Protein AF-A0A223D0A2-F1 (afdb_monomer_lite)

pLDDT: mean 86.18, std 13.14, range [33.34, 96.19]

Secondary structure (DSSP, 8-state):
---PPPP--HHHHHHHHHHHHHHHHHHHHHHHHHHTT--HHHHHHHTT--TTHHHHHHTT-----HHHHHHHHHHHHHHHHHTTPPPPPGGGGS-HHHHHHHHHHHHTTTS-HHHHHHHTHHHHHHHHHHHHHHHHTTSS-TTSHHHHHHHHHHHHHTSGGGG--

Foldseek 3Di:
DPDDQPDQDLVLQLVLLLLVLLVLLVVLVVVVCVVLVHDQQQLQVLLVHHGCVSCVQNLLSPPRDVVNVVSSLVSQQVVQVVVVHHRDDSVSSCDPLSVVSNVLSVCSVVDDLQVSCVVCVVNLVVSVVVVVVCCVSVSDPCPDSSNSSSVSSCVPRRPPVVPPD

Structure (mmCIF, N/CA/C/O backbone):
data_AF-A0A223D0A2-F1
#
_entry.id   AF-A0A223D0A2-F1
#
loop_
_atom_site.group_PDB
_atom_site.id
_atom_site.type_symbol
_atom_site.label_atom_id
_atom_site.label_alt_id
_atom_site.label_comp_id
_atom_site.label_asym_id
_atom_site.label_entity_id
_atom_site.label_seq_id
_atom_site.pdbx_PDB_ins_code
_atom_site.Cartn_x
_atom_site.Cartn_y
_atom_site.Cartn_z
_atom_site.occupancy
_atom_site.B_iso_or_equiv
_atom_site.auth_seq_id
_atom_site.auth_comp_id
_atom_site.auth_asym_id
_atom_site.auth_atom_id
_atom_site.pdbx_PDB_model_num
ATOM 1 N N . MET A 1 1 ? 1.255 -3.523 -38.989 1.00 33.34 1 MET A N 1
ATOM 2 C CA . MET A 1 1 ? 1.736 -2.215 -38.497 1.00 33.34 1 MET A CA 1
ATOM 3 C C . MET A 1 1 ? 2.384 -2.448 -37.146 1.00 33.34 1 MET A C 1
ATOM 5 O O . MET A 1 1 ? 1.695 -2.869 -36.228 1.00 33.34 1 MET A O 1
ATOM 9 N N . SER A 1 2 ? 3.707 -2.300 -37.063 1.00 34.91 2 SER A N 1
ATOM 10 C CA . SER A 1 2 ? 4.433 -2.395 -35.794 1.00 34.91 2 SER A CA 1
ATOM 11 C C . SER A 1 2 ? 4.133 -1.124 -35.008 1.00 34.91 2 SER A C 1
ATOM 13 O O . SER A 1 2 ? 4.595 -0.048 -35.378 1.00 34.91 2 SER A O 1
ATOM 15 N N . VAL A 1 3 ? 3.270 -1.222 -33.999 1.00 39.12 3 VAL A N 1
ATOM 16 C CA . VAL A 1 3 ? 3.066 -0.132 -33.042 1.00 39.12 3 VAL A CA 1
ATOM 17 C C . VAL A 1 3 ? 4.384 -0.018 -32.281 1.00 39.12 3 VAL A C 1
ATOM 19 O O . VAL A 1 3 ? 4.754 -0.965 -31.585 1.00 39.12 3 VAL A O 1
ATOM 22 N N . CYS A 1 4 ? 5.123 1.083 -32.464 1.00 35.12 4 CYS A N 1
ATOM 23 C CA . CYS A 1 4 ? 6.272 1.383 -31.610 1.00 35.12 4 CYS A CA 1
ATOM 24 C C . CYS A 1 4 ? 5.820 1.212 -30.155 1.00 35.12 4 CYS A C 1
ATOM 26 O O . CYS A 1 4 ? 4.805 1.813 -29.784 1.00 35.12 4 CYS A O 1
ATOM 28 N N . PRO A 1 5 ? 6.491 0.370 -29.348 1.00 52.34 5 PRO A N 1
ATOM 29 C CA . PRO A 1 5 ? 6.123 0.241 -27.950 1.00 52.34 5 PRO A CA 1
ATOM 30 C C . PRO A 1 5 ? 6.186 1.636 -27.315 1.00 52.34 5 PRO A C 1
ATOM 32 O O . PRO A 1 5 ? 7.112 2.390 -27.633 1.00 52.34 5 PRO A O 1
ATOM 35 N N . PRO A 1 6 ? 5.197 2.007 -26.482 1.00 56.78 6 PRO A N 1
ATOM 36 C CA . PRO A 1 6 ? 5.210 3.301 -25.822 1.00 56.78 6 PRO A CA 1
ATOM 37 C C . PRO A 1 6 ? 6.542 3.460 -25.089 1.00 56.78 6 PRO A C 1
ATOM 39 O O . PRO A 1 6 ? 7.036 2.514 -24.468 1.00 56.78 6 PRO A O 1
ATOM 42 N N . GLU A 1 7 ? 7.146 4.638 -25.221 1.00 67.19 7 GLU A N 1
ATOM 43 C CA . GLU A 1 7 ? 8.371 4.973 -24.508 1.00 67.19 7 GLU A CA 1
ATOM 44 C C . GLU A 1 7 ? 8.144 4.727 -23.010 1.00 67.19 7 GLU A C 1
ATOM 46 O O . GLU A 1 7 ? 7.165 5.204 -22.430 1.00 67.19 7 GLU A O 1
ATOM 51 N N . ILE A 1 8 ? 8.994 3.899 -22.399 1.00 78.12 8 ILE A N 1
ATOM 52 C CA . ILE A 1 8 ? 8.822 3.512 -20.999 1.00 78.12 8 ILE A CA 1
ATOM 53 C C . ILE A 1 8 ? 9.150 4.743 -20.156 1.00 78.12 8 ILE A C 1
ATOM 55 O O . ILE A 1 8 ? 10.291 5.196 -20.123 1.00 78.12 8 ILE A O 1
ATOM 59 N N . ASN A 1 9 ? 8.152 5.297 -19.473 1.00 85.12 9 ASN A N 1
ATOM 60 C CA . ASN A 1 9 ? 8.332 6.478 -18.640 1.00 85.12 9 ASN A CA 1
ATOM 61 C C . ASN A 1 9 ? 8.695 6.074 -17.200 1.00 85.12 9 ASN A C 1
ATOM 63 O O . ASN A 1 9 ? 7.889 5.443 -16.510 1.00 85.12 9 ASN A O 1
ATOM 67 N N . LYS A 1 10 ? 9.893 6.469 -16.730 1.00 88.12 10 LYS A N 1
ATOM 68 C CA . LYS A 1 10 ? 10.390 6.185 -15.362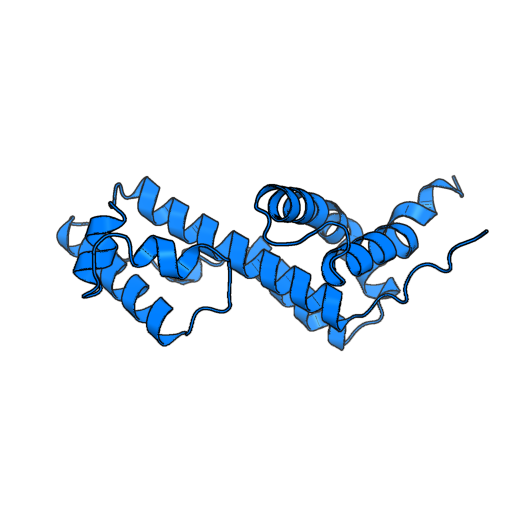 1.00 88.12 10 LYS A CA 1
ATOM 69 C C . LYS A 1 10 ? 9.405 6.674 -14.297 1.00 88.12 10 LYS A C 1
ATOM 71 O O . LYS A 1 10 ? 9.141 5.962 -13.332 1.00 88.12 10 LYS A O 1
ATOM 76 N N . SER A 1 11 ? 8.795 7.841 -14.516 1.00 90.06 11 SER A N 1
ATOM 77 C CA . SER A 1 11 ? 7.823 8.432 -13.594 1.00 90.06 11 SER A CA 1
ATOM 78 C C . SER A 1 11 ? 6.556 7.588 -13.460 1.00 90.06 11 SER A C 1
ATOM 80 O O . SER A 1 11 ? 6.043 7.431 -12.355 1.00 90.06 11 SER A O 1
ATOM 82 N N . ASP A 1 12 ? 6.053 7.015 -14.554 1.00 91.38 12 ASP A N 1
ATOM 83 C CA . ASP A 1 12 ? 4.819 6.223 -14.511 1.00 91.38 12 ASP A CA 1
ATOM 84 C C . ASP A 1 12 ? 5.055 4.855 -13.854 1.00 91.38 12 ASP A C 1
ATOM 86 O O . ASP A 1 12 ? 4.227 4.398 -13.064 1.00 91.38 12 ASP A O 1
ATOM 90 N N . LEU A 1 13 ? 6.229 4.246 -14.065 1.00 91.00 13 LEU A N 1
ATOM 91 C CA . LEU A 1 13 ? 6.621 3.044 -13.326 1.00 91.00 13 LEU A CA 1
ATOM 92 C C . LEU A 1 13 ? 6.843 3.342 -11.833 1.00 91.00 13 LEU A C 1
ATOM 94 O O . LEU A 1 13 ? 6.431 2.561 -10.979 1.00 91.00 13 LEU A O 1
ATOM 98 N N . GLN A 1 14 ? 7.424 4.494 -11.493 1.00 92.50 14 GLN A N 1
ATOM 99 C CA . GLN A 1 14 ? 7.587 4.905 -10.100 1.00 92.50 14 GLN A CA 1
ATOM 100 C C . GLN A 1 14 ? 6.232 5.101 -9.402 1.00 92.50 14 GLN A C 1
ATOM 102 O O . GLN A 1 14 ? 6.031 4.593 -8.299 1.00 92.50 14 GLN A O 1
ATOM 107 N N . LYS A 1 15 ? 5.274 5.778 -10.050 1.00 91.19 15 LYS A N 1
ATOM 108 C CA . LYS A 1 15 ? 3.903 5.930 -9.530 1.00 91.19 15 LYS A CA 1
ATOM 109 C C . LYS A 1 15 ? 3.236 4.580 -9.297 1.00 91.19 15 LYS A C 1
ATOM 111 O O . LYS A 1 15 ? 2.622 4.384 -8.249 1.00 91.19 15 LYS A O 1
ATOM 116 N N . LEU A 1 16 ? 3.393 3.644 -10.235 1.00 92.75 16 LEU A N 1
ATOM 117 C CA . LEU A 1 16 ? 2.900 2.283 -10.065 1.00 92.75 16 LEU A CA 1
ATOM 118 C C . LEU A 1 16 ? 3.486 1.640 -8.805 1.00 92.75 16 LEU A C 1
ATOM 120 O O . LEU A 1 16 ? 2.738 1.119 -7.979 1.00 92.75 16 LEU A O 1
ATOM 124 N N . LEU A 1 17 ? 4.810 1.679 -8.639 1.00 94.38 17 LEU A N 1
ATOM 125 C CA . LEU A 1 17 ? 5.468 1.074 -7.482 1.00 94.38 17 LEU A CA 1
ATOM 126 C C . LEU A 1 17 ? 5.055 1.752 -6.169 1.00 94.38 17 LEU A C 1
ATOM 128 O O . LEU A 1 17 ? 4.824 1.059 -5.181 1.00 94.38 17 LEU A O 1
ATOM 132 N N . HIS A 1 18 ? 4.853 3.071 -6.149 1.00 92.31 18 HIS A N 1
ATOM 133 C CA . HIS A 1 18 ? 4.271 3.756 -4.989 1.00 92.31 18 HIS A CA 1
ATOM 134 C C . HIS A 1 18 ? 2.859 3.245 -4.673 1.00 92.31 18 HIS A C 1
ATOM 136 O O . HIS A 1 18 ? 2.529 3.004 -3.511 1.00 92.31 18 HIS A O 1
ATOM 142 N N . LYS A 1 19 ? 2.036 2.986 -5.693 1.00 91.06 19 LYS A N 1
ATOM 143 C CA . LYS A 1 19 ? 0.711 2.379 -5.509 1.00 91.06 19 LYS A CA 1
ATOM 144 C C . LYS A 1 19 ? 0.808 0.968 -4.918 1.00 91.06 19 LYS A C 1
ATOM 146 O O . LYS A 1 19 ? 0.023 0.624 -4.034 1.00 91.06 19 LYS A O 1
ATOM 151 N N . VAL A 1 20 ? 1.790 0.172 -5.354 1.00 93.56 20 VAL A N 1
ATOM 152 C CA . VAL A 1 20 ? 2.094 -1.150 -4.773 1.00 93.56 20 VAL A CA 1
ATOM 153 C C . VAL A 1 20 ? 2.462 -1.020 -3.295 1.00 93.56 20 VAL A C 1
ATOM 155 O O . VAL A 1 20 ? 1.909 -1.749 -2.472 1.00 93.56 20 VAL A O 1
ATOM 158 N N . VAL A 1 21 ? 3.324 -0.065 -2.933 1.00 92.62 21 VAL A N 1
ATOM 159 C CA . VAL A 1 21 ? 3.682 0.219 -1.531 1.00 92.62 21 VAL A CA 1
ATOM 160 C C . VAL A 1 21 ? 2.438 0.532 -0.704 1.00 92.62 21 VAL A C 1
ATOM 162 O O . VAL A 1 21 ? 2.231 -0.086 0.339 1.00 92.62 21 VAL A O 1
ATOM 165 N N . LEU A 1 22 ? 1.588 1.446 -1.180 1.00 89.88 22 LEU A N 1
ATOM 166 C CA . LEU A 1 22 ? 0.356 1.823 -0.486 1.00 89.88 22 LEU A CA 1
ATOM 167 C C . LEU A 1 22 ? -0.573 0.622 -0.296 1.00 89.88 22 LEU A C 1
ATOM 169 O O . LEU A 1 22 ? -1.064 0.402 0.810 1.00 89.88 22 LEU A O 1
ATOM 173 N N . LYS A 1 23 ? -0.779 -0.194 -1.337 1.00 90.50 23 LYS A N 1
ATOM 174 C CA . LYS A 1 23 ? -1.605 -1.406 -1.246 1.00 90.50 23 LYS A CA 1
ATOM 175 C C . LYS A 1 23 ? -1.094 -2.350 -0.167 1.00 90.50 23 LYS A C 1
ATOM 177 O O . LYS A 1 23 ? -1.855 -2.711 0.724 1.00 90.50 23 LYS A O 1
ATOM 182 N N . ARG A 1 24 ? 0.196 -2.689 -0.203 1.00 91.19 24 ARG A N 1
ATOM 183 C CA . ARG A 1 24 ? 0.815 -3.582 0.787 1.00 91.19 24 ARG A CA 1
ATOM 184 C C . ARG A 1 24 ? 0.703 -3.027 2.199 1.00 91.19 24 ARG A C 1
ATOM 186 O O . ARG A 1 24 ? 0.345 -3.752 3.122 1.00 91.19 24 ARG A O 1
ATOM 193 N N . PHE A 1 25 ? 0.973 -1.736 2.361 1.00 90.31 25 PHE A N 1
ATOM 194 C CA . PHE A 1 25 ? 0.846 -1.052 3.639 1.00 90.31 25 PHE A CA 1
ATOM 195 C C . PHE A 1 25 ? -0.580 -1.159 4.202 1.00 90.31 25 PHE A C 1
ATOM 197 O O . PHE A 1 25 ? -0.763 -1.535 5.362 1.00 90.31 25 PHE A O 1
ATOM 204 N N . PHE A 1 26 ? -1.602 -0.892 3.383 1.00 88.75 26 PHE A N 1
ATOM 205 C CA . PHE A 1 26 ? -2.998 -1.000 3.813 1.00 88.75 26 PHE A CA 1
ATOM 206 C C . PHE A 1 26 ? -3.455 -2.434 4.039 1.00 88.75 26 PHE A C 1
ATOM 208 O O . PHE A 1 26 ? -4.243 -2.668 4.958 1.00 88.75 26 PHE A O 1
ATOM 215 N N . ASP A 1 27 ? -2.959 -3.392 3.263 1.00 89.81 27 ASP A N 1
ATOM 216 C CA . ASP A 1 27 ? -3.245 -4.808 3.473 1.00 89.81 27 ASP A CA 1
ATOM 217 C C . ASP A 1 27 ? -2.652 -5.281 4.808 1.00 89.81 27 ASP A C 1
ATOM 219 O O . ASP A 1 27 ? -3.360 -5.911 5.597 1.00 89.81 27 ASP A O 1
ATOM 223 N N . ASN A 1 28 ? -1.411 -4.890 5.122 1.00 90.81 28 ASN A N 1
ATOM 224 C CA . ASN A 1 28 ? -0.769 -5.167 6.410 1.00 90.81 28 ASN A CA 1
ATOM 225 C C . ASN A 1 28 ? -1.531 -4.514 7.568 1.00 90.81 28 ASN A C 1
ATOM 227 O O . ASN A 1 28 ? -1.817 -5.163 8.574 1.00 90.81 28 ASN A O 1
ATOM 231 N N . TRP A 1 29 ? -1.945 -3.257 7.416 1.00 91.00 29 TRP A N 1
ATOM 232 C CA . TRP A 1 29 ? -2.722 -2.573 8.447 1.00 91.00 29 TRP A CA 1
ATOM 233 C C . TRP A 1 29 ? -4.098 -3.217 8.652 1.00 91.00 29 TRP A C 1
ATOM 235 O O . TRP A 1 29 ? -4.519 -3.480 9.780 1.00 91.00 29 TRP A O 1
ATOM 245 N N . THR A 1 30 ? -4.787 -3.550 7.564 1.00 89.75 30 THR A N 1
ATOM 246 C CA . THR A 1 30 ? -6.084 -4.232 7.604 1.00 89.75 30 THR A CA 1
ATOM 247 C C . THR A 1 30 ? -5.961 -5.623 8.216 1.00 89.75 30 THR A C 1
ATOM 249 O O . THR A 1 30 ? -6.853 -6.046 8.954 1.00 89.75 30 THR A O 1
ATOM 252 N N . LYS A 1 31 ? -4.863 -6.333 7.944 1.00 91.69 31 LYS A N 1
ATOM 253 C CA . LYS A 1 31 ? -4.545 -7.617 8.566 1.00 91.69 31 LYS A CA 1
ATOM 254 C C . LYS A 1 31 ? -4.412 -7.467 10.080 1.00 91.69 31 LYS A C 1
ATOM 256 O O . LYS A 1 31 ? -5.117 -8.168 10.797 1.00 91.69 31 LYS A O 1
ATOM 261 N N . GLU A 1 32 ? -3.629 -6.504 10.561 1.00 91.19 32 GLU A N 1
ATOM 262 C CA . GLU A 1 32 ? -3.475 -6.241 12.000 1.00 91.19 32 GLU A CA 1
ATOM 263 C C . GLU A 1 32 ? -4.814 -5.892 12.674 1.00 91.19 32 GLU A C 1
ATOM 265 O O . GLU A 1 32 ? -5.123 -6.401 13.752 1.00 91.19 32 GLU A O 1
ATOM 270 N N . ILE A 1 33 ? -5.662 -5.085 12.026 1.00 91.50 33 ILE A N 1
ATOM 271 C CA . ILE A 1 33 ? -7.013 -4.757 12.520 1.00 91.50 33 ILE A CA 1
ATOM 272 C C . ILE A 1 33 ? -7.872 -6.027 12.646 1.00 91.50 33 ILE A C 1
ATOM 274 O O . ILE A 1 33 ? -8.515 -6.249 13.678 1.00 91.50 33 ILE A O 1
ATOM 278 N N . LYS A 1 34 ? -7.866 -6.880 11.611 1.00 92.00 34 LYS A N 1
ATOM 279 C CA . LYS A 1 34 ? -8.641 -8.130 11.562 1.00 92.00 34 LYS A CA 1
ATOM 280 C C . LYS A 1 34 ? -8.160 -9.150 12.591 1.00 92.00 34 LYS A C 1
ATOM 282 O O . LYS A 1 34 ? -8.982 -9.689 13.329 1.00 92.00 34 LYS A O 1
ATOM 287 N N . GLU A 1 35 ? -6.854 -9.385 12.680 1.00 92.62 35 GLU A N 1
ATOM 288 C CA . GLU A 1 35 ? -6.247 -10.303 13.655 1.00 92.62 35 GLU A CA 1
ATOM 289 C C . GLU A 1 35 ? -6.542 -9.862 15.090 1.00 92.62 35 GLU A C 1
ATOM 291 O O . GLU A 1 35 ? -6.799 -10.683 15.974 1.00 92.62 35 GLU A O 1
ATOM 296 N N . ASN A 1 36 ? -6.618 -8.548 15.313 1.00 92.00 36 ASN A N 1
ATOM 297 C CA . ASN A 1 36 ? -6.981 -7.998 16.605 1.00 92.00 36 ASN A CA 1
ATOM 298 C C . ASN A 1 36 ? -8.487 -7.921 16.874 1.00 92.00 36 ASN A C 1
ATOM 300 O O . ASN A 1 36 ? -8.859 -7.519 17.982 1.00 92.00 36 ASN A O 1
ATOM 304 N N . LYS A 1 37 ? -9.331 -8.376 15.938 1.00 94.12 37 LYS A N 1
ATOM 305 C CA . LYS A 1 37 ? -10.801 -8.358 16.026 1.00 94.12 37 LYS A CA 1
ATOM 306 C C . LYS A 1 37 ? -11.351 -6.955 16.304 1.00 94.12 37 LYS A C 1
ATOM 308 O O . LYS A 1 37 ? -12.284 -6.791 17.087 1.00 94.12 37 LYS A O 1
ATOM 313 N N . ILE A 1 38 ? -10.741 -5.945 15.690 1.00 93.56 38 ILE A N 1
ATOM 314 C CA . ILE A 1 38 ? -11.156 -4.550 15.821 1.00 93.56 38 ILE A CA 1
ATOM 315 C C . ILE A 1 38 ? -12.124 -4.226 14.690 1.00 93.56 38 ILE A C 1
ATOM 317 O O . ILE A 1 38 ? -11.845 -4.484 13.517 1.00 93.56 38 ILE A O 1
ATOM 321 N N . LEU A 1 39 ? -13.277 -3.657 15.037 1.00 92.06 39 LEU A N 1
ATOM 322 C CA . LEU A 1 39 ? -14.259 -3.267 14.034 1.00 92.06 39 LEU A CA 1
ATOM 323 C C . LEU A 1 39 ? -13.866 -1.922 13.410 1.00 92.06 39 LEU A C 1
ATOM 325 O O . LEU A 1 39 ? -13.441 -0.992 14.087 1.00 92.06 39 LEU A O 1
ATOM 329 N N . GLN A 1 40 ? -14.074 -1.757 12.107 1.00 89.56 40 GLN A N 1
ATOM 330 C CA . GLN A 1 40 ? -13.757 -0.489 11.428 1.00 89.56 40 GLN A CA 1
ATOM 331 C C . GLN A 1 40 ? -14.604 0.691 11.936 1.00 89.56 40 GLN A C 1
ATOM 333 O O . GLN A 1 40 ? -14.170 1.846 11.899 1.00 89.56 40 GLN A O 1
ATOM 338 N N . VAL A 1 41 ? -15.812 0.408 12.434 1.00 92.31 41 VAL A N 1
ATOM 339 C CA . VAL A 1 41 ? -16.660 1.402 13.105 1.00 92.31 41 VAL A CA 1
ATOM 340 C C . VAL A 1 41 ? -16.048 1.864 14.430 1.00 92.31 41 VAL A C 1
ATOM 342 O O . VAL A 1 41 ? -16.055 3.055 14.718 1.00 92.31 41 VAL A O 1
ATOM 345 N N . GLU A 1 42 ? -15.434 0.950 15.184 1.00 93.38 42 GLU A N 1
ATOM 346 C CA . GLU A 1 42 ? -14.720 1.246 16.431 1.00 93.38 42 GLU A CA 1
ATOM 347 C C . GLU A 1 42 ? -13.539 2.181 16.154 1.00 93.38 42 GLU A C 1
ATOM 349 O O . GLU A 1 42 ? -13.411 3.217 16.799 1.00 93.38 42 GLU A O 1
ATOM 354 N N . LEU A 1 43 ? -12.762 1.902 15.101 1.00 93.00 43 LEU A N 1
ATOM 355 C CA . LEU A 1 43 ? -11.676 2.782 14.655 1.00 93.00 43 LEU A CA 1
ATOM 356 C C . LEU A 1 43 ? -12.163 4.156 14.204 1.00 93.00 43 LEU A C 1
ATOM 358 O O . LEU A 1 43 ? -11.519 5.162 14.492 1.00 93.00 43 LEU A O 1
ATOM 362 N N . SER A 1 44 ? -13.290 4.215 13.492 1.00 93.69 44 SER A N 1
ATOM 363 C CA . SER A 1 44 ? -13.865 5.488 13.048 1.00 93.69 44 SER A CA 1
ATOM 364 C C . SER A 1 44 ? -14.259 6.356 14.241 1.00 93.69 44 SER A C 1
ATOM 366 O O . SER A 1 44 ? -13.864 7.521 14.300 1.00 93.69 44 SER A O 1
ATOM 368 N N . ARG A 1 45 ? -14.936 5.768 15.231 1.00 94.38 45 ARG A N 1
ATOM 369 C CA . ARG A 1 45 ? -15.358 6.458 16.455 1.00 94.38 45 ARG A CA 1
ATOM 370 C C . ARG A 1 45 ? -14.176 6.871 17.327 1.00 94.38 45 ARG A C 1
ATOM 372 O O . ARG A 1 45 ? -14.113 8.028 17.729 1.00 94.38 45 ARG A O 1
ATOM 379 N N . ALA A 1 46 ? -13.207 5.980 17.543 1.00 94.31 46 ALA A N 1
ATOM 380 C CA . ALA A 1 46 ? -11.986 6.282 18.294 1.00 94.31 46 ALA A CA 1
ATOM 381 C C . ALA A 1 46 ? -11.144 7.386 17.625 1.00 94.31 46 ALA A C 1
ATOM 383 O O . ALA A 1 46 ? -10.481 8.166 18.302 1.00 94.31 46 ALA A O 1
ATOM 384 N N . ALA A 1 47 ? -11.214 7.511 16.296 1.00 94.50 47 ALA A N 1
ATOM 385 C CA . ALA A 1 47 ? -10.601 8.604 15.544 1.00 94.50 47 ALA A CA 1
ATOM 386 C C . ALA A 1 47 ? 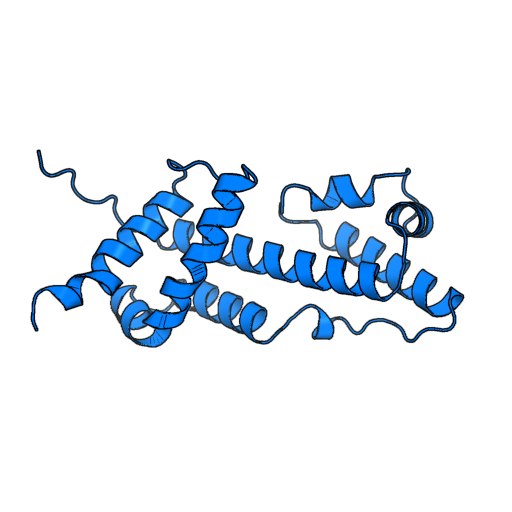-11.438 9.903 15.533 1.00 94.50 47 ALA A C 1
ATOM 388 O O . ALA A 1 47 ? -11.079 10.853 14.829 1.00 94.50 47 ALA A O 1
ATOM 389 N N . GLY A 1 48 ? -12.564 9.962 16.252 1.00 93.44 48 GLY A N 1
ATOM 390 C CA . GLY A 1 48 ? -13.466 11.117 16.267 1.00 93.44 48 GLY A CA 1
ATOM 391 C C . GLY A 1 48 ? -14.132 11.378 14.912 1.00 93.44 48 GLY A C 1
ATOM 392 O O . GLY A 1 48 ? -14.264 12.529 14.491 1.00 93.44 48 GLY A O 1
ATOM 393 N N . ARG A 1 49 ? -14.477 10.319 14.171 1.00 93.12 49 ARG A N 1
ATOM 394 C CA . ARG A 1 49 ? -15.109 10.387 12.847 1.00 93.12 49 ARG A CA 1
ATOM 395 C C . ARG A 1 49 ? -16.401 9.569 12.805 1.00 93.12 49 ARG A C 1
ATOM 397 O O . ARG A 1 49 ? -16.605 8.654 13.595 1.00 93.12 49 ARG A O 1
ATOM 404 N N . ASN A 1 50 ? -17.245 9.891 11.827 1.00 92.25 50 ASN A N 1
ATOM 405 C CA . ASN A 1 50 ? -18.492 9.172 11.568 1.00 92.25 50 ASN A CA 1
ATOM 406 C C . ASN A 1 50 ? -18.241 7.704 11.206 1.00 92.25 50 ASN A C 1
ATOM 408 O O . ASN A 1 50 ? -17.205 7.360 10.629 1.00 92.25 50 ASN A O 1
ATOM 412 N N . ASP A 1 51 ? -19.235 6.862 11.472 1.00 90.88 51 ASP A N 1
ATOM 413 C CA . ASP A 1 51 ? -19.221 5.450 11.105 1.00 90.88 51 ASP A CA 1
ATOM 414 C C . ASP A 1 51 ? -18.915 5.279 9.601 1.00 90.88 51 ASP A C 1
ATOM 416 O O . ASP A 1 51 ? -19.480 5.957 8.742 1.00 90.88 51 ASP A O 1
ATOM 420 N N . GLY A 1 52 ? -17.960 4.402 9.276 1.00 85.62 52 GLY A N 1
ATOM 421 C CA . GLY A 1 52 ? -17.522 4.146 7.897 1.00 85.62 52 GLY A CA 1
ATOM 422 C C . GLY A 1 52 ? -16.478 5.124 7.340 1.00 85.62 52 GLY A C 1
ATOM 423 O O . GLY A 1 52 ? -15.967 4.891 6.241 1.00 85.62 52 GLY A O 1
ATOM 424 N N . ALA A 1 53 ? -16.098 6.170 8.084 1.00 87.62 53 ALA A N 1
ATOM 425 C CA . ALA A 1 53 ? -15.073 7.121 7.649 1.00 87.62 53 ALA A CA 1
ATOM 426 C C . ALA A 1 53 ? -13.715 6.453 7.389 1.00 87.62 53 ALA A C 1
ATOM 428 O O . ALA A 1 53 ? -13.055 6.824 6.423 1.00 87.62 53 ALA A O 1
ATOM 429 N N . PHE A 1 54 ? -13.345 5.435 8.181 1.00 88.44 54 PHE A N 1
ATOM 430 C CA . PHE A 1 54 ? -12.128 4.653 7.947 1.00 88.44 54 PHE A CA 1
ATOM 431 C C . PHE A 1 54 ? -12.108 4.108 6.512 1.00 88.44 54 PHE A C 1
ATOM 433 O O . PHE A 1 54 ? -11.257 4.487 5.717 1.00 88.44 54 PHE A O 1
ATOM 440 N N . ASN A 1 55 ? -13.114 3.324 6.118 1.00 84.56 55 ASN A N 1
ATOM 441 C CA . ASN A 1 55 ? -13.167 2.748 4.770 1.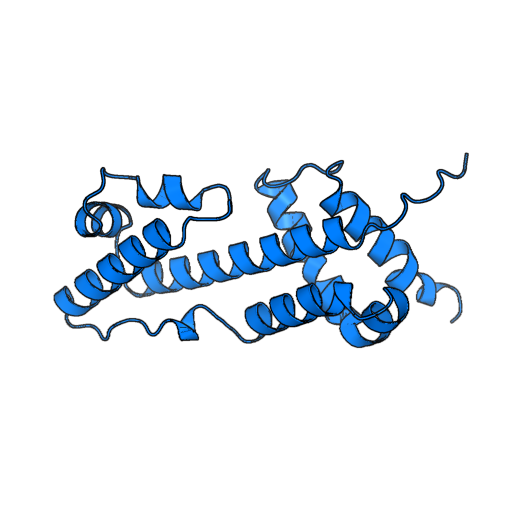00 84.56 55 ASN A CA 1
ATOM 442 C C . ASN A 1 55 ? -13.111 3.806 3.678 1.00 84.56 55 ASN A C 1
ATOM 444 O O . ASN A 1 55 ? -12.413 3.617 2.690 1.00 84.56 55 ASN A O 1
ATOM 448 N N . LYS A 1 56 ? -13.806 4.932 3.863 1.00 84.12 56 LYS A N 1
ATOM 449 C CA . LYS A 1 56 ? -13.786 6.026 2.892 1.00 84.12 56 LYS A CA 1
ATOM 450 C C . LYS A 1 56 ? -12.382 6.611 2.720 1.00 84.12 56 LYS A C 1
ATOM 452 O O . LYS A 1 56 ? -11.987 6.866 1.589 1.00 84.12 56 LYS A O 1
ATOM 457 N N . SER A 1 57 ? -11.639 6.794 3.810 1.00 82.50 57 SER A N 1
ATOM 458 C CA . SER A 1 57 ? -10.270 7.315 3.772 1.00 82.50 57 SER A CA 1
ATOM 459 C C . SER A 1 57 ? -9.285 6.384 3.064 1.00 82.50 57 SER A C 1
ATOM 461 O O . SER A 1 57 ? -8.309 6.876 2.514 1.00 82.50 57 SER A O 1
ATOM 463 N N . PHE A 1 58 ? -9.541 5.072 3.043 1.00 78.50 58 PHE A N 1
ATOM 464 C CA . PHE A 1 58 ? -8.598 4.067 2.532 1.00 78.50 58 PHE A CA 1
ATOM 465 C C . PHE A 1 58 ? -9.047 3.379 1.223 1.00 78.50 58 PHE A C 1
ATOM 467 O O . PHE A 1 58 ? -8.308 2.560 0.683 1.00 78.50 58 PHE A O 1
ATOM 474 N N . LYS A 1 59 ? -10.231 3.708 0.680 1.00 71.75 59 LYS A N 1
ATOM 475 C CA . LYS A 1 59 ? -10.874 2.973 -0.432 1.00 71.75 59 LYS A CA 1
ATOM 476 C C . LYS A 1 59 ? -10.117 3.013 -1.768 1.00 71.75 59 LYS A C 1
ATOM 478 O O . LYS A 1 59 ? -10.165 2.032 -2.498 1.00 71.75 59 LYS A O 1
ATOM 483 N N . ASN A 1 60 ? -9.435 4.112 -2.088 1.00 67.62 60 ASN A N 1
ATOM 484 C CA . ASN A 1 60 ? -8.868 4.334 -3.430 1.00 67.62 60 ASN A CA 1
ATOM 485 C C . ASN A 1 60 ? -7.340 4.193 -3.499 1.00 67.62 60 ASN A C 1
ATOM 487 O O . ASN A 1 60 ? -6.735 4.483 -4.537 1.00 67.62 60 ASN A O 1
ATOM 491 N N . LEU A 1 61 ? -6.697 3.798 -2.390 1.00 69.81 61 LEU A N 1
ATOM 492 C CA . LEU A 1 61 ? -5.233 3.808 -2.262 1.00 69.81 61 LEU A CA 1
ATOM 493 C C . LEU A 1 61 ? -4.634 5.167 -2.685 1.00 69.81 61 LEU A C 1
ATOM 495 O O . LEU A 1 61 ? -3.573 5.217 -3.304 1.00 69.81 61 LEU A O 1
ATOM 499 N N . GLU A 1 62 ? -5.377 6.258 -2.500 1.00 69.31 62 GLU A N 1
ATOM 500 C CA . GLU A 1 62 ? -4.891 7.615 -2.761 1.00 69.31 62 GLU A CA 1
ATOM 501 C C . GLU A 1 62 ? -3.844 7.990 -1.712 1.00 69.31 62 GLU A C 1
ATOM 503 O O . GLU A 1 62 ? -3.792 7.375 -0.646 1.00 69.31 62 GLU A O 1
ATOM 508 N N . ASP A 1 63 ? -3.017 8.994 -2.007 1.00 68.56 63 ASP A N 1
ATOM 509 C CA . ASP A 1 63 ? -2.059 9.519 -1.038 1.00 68.56 63 ASP A CA 1
ATOM 510 C C . ASP A 1 63 ? -2.811 10.092 0.162 1.00 68.56 63 ASP A C 1
ATOM 512 O O . ASP A 1 63 ? -3.400 11.177 0.136 1.00 68.56 63 ASP A O 1
ATOM 516 N N . ILE A 1 64 ? -2.817 9.322 1.243 1.00 80.38 64 ILE A N 1
ATOM 517 C CA . ILE A 1 64 ? -3.486 9.714 2.470 1.00 80.38 64 ILE A CA 1
ATOM 518 C C . ILE A 1 64 ? -2.623 10.746 3.159 1.00 80.38 64 ILE A C 1
ATOM 520 O O . ILE A 1 64 ? -1.448 10.516 3.443 1.00 80.38 64 ILE A O 1
ATOM 524 N N . GLN A 1 65 ? -3.237 11.878 3.491 1.00 86.56 65 GLN A N 1
ATOM 525 C CA . GLN A 1 65 ? -2.576 12.885 4.305 1.00 86.56 65 GLN A CA 1
ATOM 526 C C . GLN A 1 65 ? -2.043 12.246 5.589 1.00 86.56 65 GLN A C 1
ATOM 528 O O . GLN A 1 65 ? -2.789 11.587 6.320 1.00 86.56 65 GLN A O 1
ATOM 533 N N . ILE A 1 66 ? -0.772 12.505 5.899 1.00 87.69 66 ILE A N 1
ATOM 534 C CA . ILE A 1 66 ? -0.099 11.949 7.079 1.00 87.69 66 ILE A CA 1
ATOM 535 C C . ILE A 1 66 ? -0.887 12.201 8.374 1.00 87.69 66 ILE A C 1
ATOM 537 O O . ILE A 1 66 ? -0.948 11.347 9.250 1.00 87.69 66 ILE A O 1
ATOM 541 N N . THR A 1 67 ? -1.585 13.332 8.470 1.00 91.06 67 THR A N 1
ATOM 542 C CA . THR A 1 67 ? -2.456 13.679 9.602 1.00 91.06 67 THR A CA 1
ATOM 543 C C . THR A 1 67 ? -3.658 12.742 9.743 1.00 91.06 67 THR A C 1
ATOM 545 O O . THR A 1 67 ? -4.054 12.404 10.859 1.00 91.06 67 THR A O 1
ATOM 548 N N . THR A 1 68 ? -4.240 12.298 8.627 1.00 90.38 68 THR A N 1
ATOM 549 C CA . THR A 1 68 ? -5.336 11.321 8.612 1.00 90.38 68 THR A CA 1
ATOM 550 C C . THR A 1 68 ? -4.818 9.945 9.002 1.00 90.38 68 THR A C 1
ATOM 552 O O . THR A 1 68 ? -5.425 9.289 9.848 1.00 90.38 68 THR A O 1
ATOM 555 N N . PHE A 1 69 ? -3.665 9.548 8.458 1.00 90.62 69 PHE A N 1
ATOM 556 C CA . PHE A 1 69 ? -2.989 8.315 8.849 1.00 90.62 69 PHE A CA 1
ATOM 557 C C . PHE A 1 69 ? -2.708 8.273 10.360 1.00 90.62 69 PHE A C 1
ATOM 559 O O . PHE A 1 69 ? -3.209 7.386 11.051 1.00 90.62 69 PHE A O 1
ATOM 566 N N . LEU A 1 70 ? -1.978 9.261 10.890 1.00 92.62 70 LEU A N 1
ATOM 567 C CA . LEU A 1 70 ? -1.566 9.316 12.298 1.00 92.62 70 LEU A CA 1
ATOM 568 C C . LEU A 1 70 ? -2.757 9.325 13.260 1.00 92.62 70 LEU A C 1
ATOM 570 O O . LEU A 1 70 ? -2.692 8.728 14.333 1.00 92.62 70 LEU A O 1
ATOM 574 N N . ARG A 1 71 ? -3.869 9.952 12.865 1.00 94.38 71 ARG A N 1
ATOM 575 C CA . ARG A 1 71 ? -5.109 9.926 13.645 1.00 94.38 71 ARG A CA 1
ATOM 576 C C . ARG A 1 71 ? -5.662 8.511 13.781 1.00 94.38 71 ARG A C 1
ATOM 578 O O . ARG A 1 71 ? -5.961 8.083 14.891 1.00 94.38 71 ARG A O 1
ATOM 585 N N . TYR A 1 72 ? -5.794 7.787 12.672 1.00 93.88 72 TYR A N 1
ATOM 586 C CA . TYR A 1 72 ? -6.292 6.411 12.696 1.00 93.88 72 TYR A CA 1
ATOM 587 C C . TYR A 1 72 ? -5.302 5.442 13.345 1.00 93.88 72 TYR A C 1
ATOM 589 O O . TYR A 1 72 ? -5.721 4.502 14.013 1.00 93.88 72 TYR A O 1
ATOM 597 N N . TRP A 1 73 ? -4.002 5.692 13.203 1.00 94.12 73 TRP A N 1
ATOM 598 C CA . TRP A 1 73 ? -2.953 4.956 13.901 1.00 94.12 73 TRP A CA 1
ATOM 599 C C . TRP A 1 73 ? -3.043 5.119 15.424 1.00 94.12 73 TRP A C 1
ATOM 601 O O . TRP A 1 73 ? -3.039 4.136 16.163 1.00 94.12 73 TRP A O 1
ATOM 611 N N . SER A 1 74 ? -3.177 6.359 15.903 1.00 95.12 74 SER A N 1
ATOM 612 C CA . SER A 1 74 ? -3.376 6.648 17.325 1.00 95.12 74 SER A CA 1
ATOM 613 C C . SER A 1 74 ? -4.673 6.023 17.843 1.00 95.12 74 SER A C 1
ATOM 615 O O . SER A 1 74 ? -4.653 5.363 18.878 1.00 95.12 74 SER A O 1
ATOM 617 N N . ALA A 1 75 ? -5.770 6.142 17.088 1.00 95.56 75 ALA A N 1
ATOM 618 C CA . ALA A 1 75 ? -7.045 5.517 17.426 1.00 95.56 75 ALA A CA 1
ATOM 619 C C . ALA A 1 75 ? -6.933 3.988 17.540 1.00 95.56 75 ALA A C 1
ATOM 621 O O . ALA A 1 75 ? -7.425 3.411 18.506 1.00 95.56 75 ALA A O 1
ATOM 622 N N . LEU A 1 76 ? -6.244 3.331 16.598 1.00 95.06 76 LEU A N 1
ATOM 623 C CA . LEU A 1 76 ? -5.980 1.893 16.657 1.00 95.06 76 LEU A CA 1
ATOM 624 C C . LEU A 1 76 ? -5.225 1.511 17.935 1.00 95.06 76 LEU A C 1
ATOM 626 O O . LEU A 1 76 ? -5.615 0.565 18.614 1.00 95.06 76 LEU A O 1
ATOM 630 N N . ASN A 1 77 ? -4.171 2.248 18.277 1.00 96.19 77 ASN A N 1
ATOM 631 C CA . ASN A 1 77 ? -3.384 1.966 19.474 1.00 96.19 77 ASN A CA 1
ATOM 632 C C . ASN A 1 77 ? -4.173 2.166 20.770 1.00 96.19 77 ASN A C 1
ATOM 634 O O . ASN A 1 77 ? -4.061 1.335 21.668 1.00 96.19 77 ASN A O 1
ATOM 638 N N . ASN A 1 78 ? -5.023 3.191 20.848 1.00 95.56 78 ASN A N 1
ATOM 639 C CA . ASN A 1 78 ? -5.913 3.382 21.994 1.00 95.56 78 ASN A CA 1
ATOM 640 C C .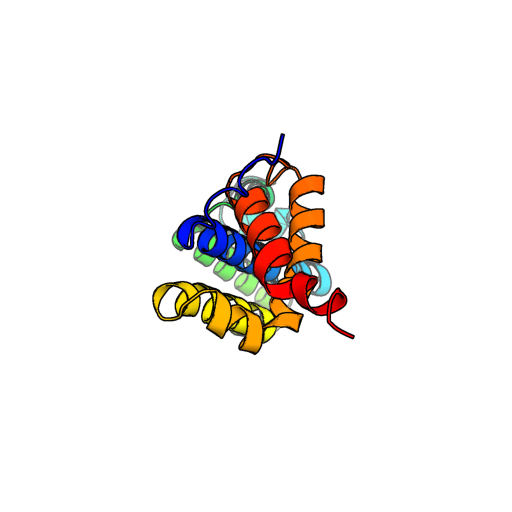 ASN A 1 78 ? -6.877 2.197 22.145 1.00 95.56 78 ASN A C 1
ATOM 642 O O . ASN A 1 78 ? -6.963 1.611 23.220 1.00 95.56 78 ASN A O 1
ATOM 646 N N . VAL A 1 79 ? -7.510 1.771 21.047 1.00 96.06 79 VAL A N 1
ATOM 647 C CA . VAL A 1 79 ? -8.412 0.607 21.035 1.00 96.06 79 VAL A CA 1
ATOM 648 C C . VAL A 1 79 ? -7.684 -0.683 21.438 1.00 96.06 79 VAL A C 1
ATOM 650 O O . VAL A 1 79 ? -8.241 -1.521 22.146 1.00 96.06 79 VAL A O 1
ATOM 653 N N . LEU A 1 80 ? -6.432 -0.871 21.008 1.00 95.31 80 LEU A N 1
ATOM 654 C CA . LEU A 1 80 ? -5.620 -2.021 21.421 1.00 95.31 80 LEU A CA 1
ATOM 655 C C . LEU A 1 80 ? -5.367 -2.010 22.932 1.00 95.31 80 LEU A C 1
ATOM 657 O O . LEU A 1 80 ? -5.579 -3.033 23.585 1.00 95.31 80 LEU A O 1
ATOM 661 N N . VAL A 1 81 ? -4.968 -0.864 23.486 1.00 95.69 81 VAL A N 1
ATOM 662 C CA . VAL A 1 81 ? -4.705 -0.704 24.923 1.00 95.69 81 VAL A CA 1
ATOM 663 C C . VAL A 1 81 ? -5.973 -0.927 25.749 1.00 95.69 81 VAL A C 1
ATOM 665 O O . VAL A 1 81 ? -5.929 -1.673 26.725 1.00 95.69 81 VAL A O 1
ATOM 668 N N . GLU A 1 82 ? -7.114 -0.376 25.331 1.00 95.12 82 GLU A N 1
ATOM 669 C CA . GLU A 1 82 ? -8.418 -0.594 25.981 1.00 95.12 82 GLU A CA 1
ATOM 670 C C . GLU A 1 82 ? -8.819 -2.077 26.010 1.00 95.12 82 GLU A C 1
ATOM 672 O O . GLU A 1 82 ? -9.431 -2.547 26.967 1.00 95.12 82 GLU A O 1
ATOM 677 N N . LYS A 1 83 ? -8.419 -2.848 24.992 1.00 94.38 83 LYS A N 1
ATOM 678 C CA . LYS A 1 83 ? -8.619 -4.305 24.926 1.00 94.38 83 LYS A CA 1
ATOM 679 C C . LYS A 1 83 ? -7.530 -5.109 25.654 1.00 94.38 83 LYS A C 1
ATOM 681 O O . LYS A 1 83 ? -7.484 -6.330 25.497 1.00 94.38 83 LYS A O 1
ATOM 686 N N . GLY A 1 84 ? -6.637 -4.462 26.405 1.00 94.56 84 GLY A N 1
ATOM 687 C CA . GLY A 1 84 ? -5.540 -5.112 27.129 1.00 94.56 84 GLY A CA 1
ATOM 688 C C . GLY A 1 84 ? -4.439 -5.673 26.223 1.00 94.56 84 GLY A C 1
ATOM 689 O O . GLY A 1 84 ? -3.730 -6.602 26.609 1.00 94.56 84 GLY A O 1
ATOM 690 N N . LYS A 1 85 ? -4.305 -5.152 24.999 1.00 94.12 85 LYS A N 1
ATOM 691 C CA . LYS A 1 85 ? -3.311 -5.588 24.013 1.00 94.12 85 LYS A CA 1
ATOM 692 C C . LYS A 1 85 ? -2.145 -4.612 23.937 1.00 94.12 85 LYS A C 1
ATOM 694 O O . LYS A 1 85 ? -2.252 -3.445 24.306 1.00 94.12 85 LYS A O 1
ATOM 699 N N . LYS A 1 86 ? -1.015 -5.098 23.419 1.00 92.75 86 LYS A N 1
ATOM 700 C CA . LYS A 1 86 ? 0.142 -4.241 23.152 1.00 92.75 86 LYS A CA 1
ATOM 701 C C . LYS A 1 86 ? -0.172 -3.273 22.002 1.00 92.75 86 LYS A C 1
ATOM 703 O O . LYS A 1 86 ? -0.790 -3.711 21.027 1.00 92.75 86 LYS A O 1
ATOM 708 N N . PRO A 1 87 ? 0.288 -2.012 22.084 1.00 93.00 87 PRO A N 1
ATOM 709 C CA . PRO A 1 87 ? 0.295 -1.112 20.942 1.00 93.00 87 PRO A CA 1
ATOM 710 C C . PRO A 1 87 ? 0.977 -1.761 19.737 1.00 93.00 87 PRO A C 1
ATOM 712 O O . PRO A 1 87 ? 1.948 -2.512 19.877 1.00 93.00 87 PRO A O 1
ATOM 715 N N . LEU A 1 88 ? 0.451 -1.476 18.554 1.00 91.12 88 LEU A N 1
ATOM 716 C CA . LEU A 1 88 ? 1.047 -1.878 17.299 1.00 91.12 88 LEU A CA 1
ATOM 717 C C . LEU A 1 88 ? 2.291 -1.020 17.053 1.00 91.12 88 LEU A C 1
ATOM 719 O O . LEU A 1 88 ? 2.248 0.202 17.172 1.00 91.12 88 LEU A O 1
ATOM 723 N N . ASP A 1 89 ? 3.398 -1.670 16.711 1.00 88.88 89 ASP A N 1
ATOM 724 C CA . ASP A 1 89 ? 4.602 -0.992 16.240 1.00 88.88 89 ASP A CA 1
ATOM 725 C C . ASP A 1 89 ? 4.445 -0.677 14.750 1.00 88.88 89 ASP A C 1
ATOM 727 O O . ASP A 1 89 ? 4.055 -1.543 13.964 1.00 88.88 89 ASP A O 1
ATOM 731 N N . PHE A 1 90 ? 4.748 0.560 14.361 1.00 84.56 90 PHE A N 1
ATOM 732 C CA . PHE A 1 90 ? 4.658 1.020 12.980 1.00 84.56 90 PHE A CA 1
ATOM 733 C C . PHE A 1 90 ? 5.516 0.173 12.037 1.00 84.56 90 PHE A C 1
ATOM 735 O O . PHE A 1 90 ? 5.096 -0.109 10.915 1.00 84.56 90 PHE A O 1
ATOM 742 N N . ILE A 1 91 ? 6.675 -0.301 12.505 1.00 85.62 91 ILE A N 1
ATOM 743 C CA . ILE A 1 91 ? 7.587 -1.126 11.702 1.00 85.62 91 ILE A CA 1
ATOM 744 C C . ILE A 1 91 ? 6.894 -2.411 11.228 1.00 85.62 91 ILE A C 1
ATOM 746 O O . ILE A 1 91 ? 7.172 -2.890 10.132 1.00 85.62 91 ILE A O 1
ATOM 750 N N . ARG A 1 92 ? 5.914 -2.932 11.979 1.00 84.75 92 ARG A N 1
ATOM 751 C CA . ARG A 1 92 ? 5.152 -4.127 11.577 1.00 84.75 92 ARG A CA 1
ATOM 752 C C . ARG A 1 92 ? 4.287 -3.915 10.334 1.00 84.75 92 ARG A C 1
ATOM 754 O O . ARG A 1 92 ? 3.922 -4.893 9.691 1.00 84.75 92 ARG A O 1
ATOM 761 N N . LEU A 1 93 ? 3.969 -2.668 9.980 1.00 87.19 93 LEU A N 1
ATOM 762 C CA . LEU A 1 93 ? 3.241 -2.350 8.749 1.00 87.19 93 LEU A CA 1
ATOM 763 C C . LEU A 1 93 ? 4.152 -2.325 7.510 1.00 87.19 93 LEU A C 1
ATOM 765 O O . LEU A 1 93 ? 3.670 -2.476 6.384 1.00 87.19 93 LEU A O 1
ATOM 769 N N . LEU A 1 94 ? 5.463 -2.164 7.711 1.00 89.19 94 LEU A N 1
ATOM 770 C CA . LEU A 1 94 ? 6.480 -2.082 6.665 1.00 89.19 94 LEU A CA 1
ATOM 771 C C . LEU A 1 94 ? 7.262 -3.394 6.569 1.00 89.19 94 LEU A C 1
ATOM 773 O O . LEU A 1 94 ? 8.385 -3.511 7.052 1.00 89.19 94 LEU A O 1
ATOM 777 N N . ASP A 1 95 ? 6.661 -4.396 5.926 1.00 87.62 95 ASP A N 1
ATOM 778 C CA . ASP A 1 95 ? 7.357 -5.654 5.664 1.00 87.62 95 ASP A CA 1
ATOM 779 C C . ASP A 1 95 ? 8.566 -5.474 4.716 1.00 87.62 95 ASP A C 1
ATOM 781 O O . ASP A 1 95 ? 8.704 -4.468 4.009 1.00 87.62 95 ASP A O 1
ATOM 785 N N . HIS A 1 96 ? 9.439 -6.486 4.679 1.00 90.06 96 HIS A N 1
ATOM 786 C CA . HIS A 1 96 ? 10.646 -6.495 3.845 1.00 90.06 96 HIS A CA 1
ATOM 787 C C . HIS A 1 96 ? 10.364 -6.179 2.369 1.00 90.06 96 HIS A C 1
ATOM 789 O O . HIS A 1 96 ? 11.151 -5.516 1.701 1.00 90.06 96 HIS A O 1
ATOM 795 N N . GLN A 1 97 ? 9.244 -6.653 1.835 1.00 90.12 97 GLN A N 1
ATOM 796 C CA . GLN A 1 97 ? 8.910 -6.475 0.429 1.00 90.12 97 GLN A CA 1
ATOM 797 C C . GLN A 1 97 ? 8.344 -5.075 0.154 1.00 90.12 97 GLN A C 1
ATOM 799 O O . GLN A 1 97 ? 8.604 -4.513 -0.908 1.00 90.12 97 GLN A O 1
ATOM 804 N N . THR A 1 98 ? 7.623 -4.473 1.102 1.00 91.94 98 THR A N 1
ATOM 805 C CA . THR A 1 98 ? 7.222 -3.061 1.052 1.00 91.94 98 THR A CA 1
ATOM 806 C C . THR A 1 98 ? 8.460 -2.166 1.051 1.00 91.94 98 THR A C 1
ATOM 808 O O . THR A 1 98 ? 8.571 -1.280 0.205 1.00 91.94 98 THR A O 1
ATOM 811 N N . ALA A 1 99 ? 9.434 -2.452 1.923 1.00 92.06 99 ALA A N 1
ATOM 812 C CA . ALA A 1 99 ? 10.719 -1.755 1.939 1.00 92.06 99 ALA A CA 1
ATOM 813 C C . ALA A 1 99 ? 11.491 -1.940 0.619 1.00 92.06 99 ALA A C 1
ATOM 815 O O . ALA A 1 99 ? 11.933 -0.958 0.027 1.00 92.06 99 ALA A O 1
ATOM 816 N N . LYS A 1 100 ? 11.575 -3.172 0.098 1.00 93.88 100 LYS A N 1
ATOM 817 C CA . LYS A 1 100 ? 12.197 -3.458 -1.205 1.00 93.88 100 LYS A CA 1
ATOM 818 C C . LYS A 1 100 ? 11.532 -2.679 -2.347 1.00 93.88 100 LYS A C 1
ATOM 820 O O . LYS A 1 100 ? 12.223 -2.099 -3.176 1.00 93.88 100 LYS A O 1
ATOM 825 N N . THR A 1 101 ? 10.200 -2.610 -2.362 1.00 94.94 101 THR A N 1
ATOM 826 C CA . THR A 1 101 ? 9.442 -1.860 -3.380 1.00 94.94 101 THR A CA 1
ATOM 827 C C . THR A 1 101 ? 9.777 -0.366 -3.338 1.00 94.94 101 THR A C 1
ATOM 829 O O . THR A 1 101 ? 9.970 0.240 -4.388 1.00 94.94 101 THR A O 1
ATOM 832 N N . LEU A 1 102 ? 9.892 0.225 -2.141 1.00 93.12 102 LEU A N 1
ATOM 833 C CA . LEU A 1 102 ? 10.305 1.624 -1.963 1.00 93.12 102 LEU A CA 1
ATOM 834 C C . LEU A 1 102 ? 11.731 1.887 -2.458 1.00 93.12 102 LEU A C 1
ATOM 836 O O . LEU A 1 102 ? 11.980 2.911 -3.098 1.00 93.12 102 LEU A O 1
ATOM 840 N N . ILE A 1 103 ? 12.656 0.966 -2.171 1.00 94.50 103 ILE A N 1
ATOM 841 C CA . ILE A 1 103 ? 14.048 1.057 -2.625 1.00 94.50 103 ILE A CA 1
ATOM 842 C C . ILE A 1 103 ? 14.082 1.055 -4.153 1.00 94.50 103 ILE A C 1
ATOM 844 O O . ILE A 1 103 ? 14.571 2.012 -4.743 1.00 94.50 103 ILE A O 1
ATOM 848 N N . ILE A 1 104 ? 13.454 0.067 -4.795 1.00 94.94 104 ILE A N 1
ATOM 849 C CA . ILE A 1 104 ? 13.433 -0.046 -6.261 1.00 94.94 104 ILE A CA 1
ATOM 850 C C . ILE A 1 104 ? 12.739 1.163 -6.905 1.00 94.94 104 ILE A C 1
ATOM 852 O O . ILE A 1 104 ? 13.215 1.694 -7.907 1.00 94.94 104 ILE A O 1
ATOM 856 N N . ALA A 1 105 ? 11.649 1.662 -6.311 1.00 93.75 105 ALA A N 1
ATOM 857 C CA . ALA A 1 105 ? 10.982 2.874 -6.785 1.00 93.75 105 ALA A CA 1
ATOM 858 C C . ALA A 1 105 ? 11.893 4.112 -6.734 1.00 93.75 105 ALA A C 1
ATOM 860 O O . ALA A 1 105 ? 11.813 4.971 -7.610 1.00 93.75 105 ALA A O 1
ATOM 861 N N . SER A 1 106 ? 12.765 4.202 -5.728 1.00 92.62 106 SER A N 1
ATOM 862 C CA . SER A 1 106 ? 13.749 5.283 -5.605 1.00 92.62 106 SER A CA 1
ATOM 863 C C . SER A 1 106 ? 14.901 5.115 -6.599 1.00 92.62 106 SER A C 1
ATOM 865 O O . SER A 1 106 ? 15.319 6.079 -7.239 1.00 92.62 106 SER A O 1
ATOM 867 N N . GLU A 1 107 ? 15.370 3.880 -6.770 1.00 94.12 107 GLU A N 1
ATOM 868 C CA . GLU A 1 107 ? 16.453 3.493 -7.675 1.00 94.12 107 GLU A CA 1
ATOM 869 C C . GLU A 1 107 ? 16.133 3.744 -9.151 1.00 94.12 107 GLU A C 1
ATOM 871 O O . GLU A 1 107 ? 17.047 4.035 -9.920 1.00 94.12 107 GLU A O 1
ATOM 876 N N . LEU A 1 108 ? 14.852 3.743 -9.538 1.00 90.19 108 LEU A N 1
ATOM 877 C CA . LEU A 1 108 ? 14.417 4.143 -10.883 1.00 90.19 108 LEU A CA 1
ATOM 878 C C . LEU A 1 108 ? 14.895 5.543 -11.298 1.00 90.19 108 LEU A C 1
ATOM 880 O O . LEU A 1 108 ? 15.009 5.801 -12.492 1.00 90.19 108 LEU A O 1
ATOM 884 N N . ASN A 1 109 ? 15.176 6.444 -10.350 1.00 87.00 109 ASN A N 1
ATOM 885 C CA . ASN A 1 109 ? 15.697 7.784 -10.650 1.00 87.00 109 ASN A CA 1
ATOM 886 C C . ASN A 1 109 ? 17.222 7.831 -10.801 1.00 87.00 109 ASN A C 1
ATOM 888 O O . ASN A 1 109 ? 17.753 8.825 -11.290 1.00 87.00 109 ASN A O 1
ATOM 892 N N . ILE A 1 110 ? 17.918 6.791 -10.347 1.00 89.31 110 ILE A N 1
ATOM 893 C CA . ILE A 1 110 ? 19.381 6.737 -10.283 1.00 89.31 110 ILE A CA 1
ATOM 894 C C . ILE A 1 110 ? 19.924 5.868 -11.415 1.00 89.31 110 ILE A C 1
ATOM 896 O O . ILE A 1 110 ? 20.893 6.244 -12.068 1.00 89.31 110 ILE A O 1
ATOM 900 N N . PHE A 1 111 ? 19.289 4.721 -11.650 1.00 88.56 111 PHE A N 1
ATOM 901 C CA . PHE A 1 111 ? 19.759 3.708 -12.586 1.00 88.56 111 PHE A CA 1
ATOM 902 C C . PHE A 1 111 ? 18.986 3.730 -13.906 1.00 88.56 111 PHE A C 1
ATOM 904 O O . PHE A 1 111 ? 17.861 4.240 -14.015 1.00 88.56 111 PHE A O 1
ATOM 911 N N . GLU A 1 112 ? 19.595 3.145 -14.935 1.00 87.25 112 GLU A N 1
ATOM 912 C CA . GLU A 1 112 ? 18.907 2.874 -16.191 1.00 87.25 112 GLU A CA 1
ATOM 913 C C . GLU A 1 112 ? 17.995 1.653 -16.082 1.00 87.25 112 GLU A C 1
ATOM 915 O O . GLU A 1 112 ? 18.236 0.731 -15.303 1.00 87.25 112 GLU A O 1
ATOM 920 N N . PHE A 1 113 ? 16.922 1.643 -16.880 1.00 86.56 113 PHE A N 1
ATOM 921 C CA . PHE A 1 113 ? 15.914 0.581 -16.815 1.00 86.56 113 PHE A CA 1
ATOM 922 C C . PHE A 1 113 ? 16.498 -0.812 -17.012 1.00 86.56 113 PHE A C 1
ATOM 924 O O . PHE A 1 113 ? 16.071 -1.734 -16.330 1.00 86.56 113 PHE A O 1
ATOM 931 N N . GLN A 1 114 ? 17.447 -0.954 -17.939 1.00 85.62 114 GLN A N 1
ATOM 932 C CA . GLN A 1 114 ? 18.067 -2.237 -18.242 1.00 85.62 114 GLN A CA 1
ATOM 933 C C . GLN A 1 114 ? 18.849 -2.776 -17.040 1.00 85.62 114 GLN A C 1
ATOM 935 O O . GLN A 1 114 ? 18.616 -3.905 -16.627 1.00 85.62 114 GLN A O 1
ATOM 940 N N . GLU A 1 115 ? 19.704 -1.949 -16.435 1.00 88.94 115 GLU A N 1
ATOM 941 C CA . GLU A 1 115 ? 20.494 -2.335 -15.260 1.00 88.94 115 GLU A CA 1
ATOM 942 C C . GLU A 1 115 ? 19.587 -2.773 -14.102 1.00 88.94 115 GLU A C 1
ATOM 944 O O . GLU A 1 115 ? 19.808 -3.805 -13.466 1.00 88.94 115 GLU A O 1
ATOM 949 N N . LEU A 1 116 ? 18.517 -2.011 -13.855 1.00 90.19 116 LEU A N 1
ATOM 950 C CA . LEU A 1 116 ? 17.565 -2.338 -12.801 1.00 90.19 116 LEU A CA 1
ATOM 951 C C . LEU A 1 116 ? 16.748 -3.598 -13.131 1.00 90.19 116 LEU A C 1
ATOM 953 O O . LEU A 1 116 ? 16.467 -4.389 -12.234 1.00 90.19 116 LEU A O 1
ATOM 957 N N . ALA A 1 117 ? 16.377 -3.808 -14.398 1.00 88.56 117 ALA A N 1
ATOM 958 C CA . ALA A 1 117 ? 15.650 -4.996 -14.846 1.00 88.56 117 ALA A CA 1
ATOM 959 C C . ALA A 1 117 ? 16.481 -6.274 -14.698 1.00 88.56 117 ALA A C 1
ATOM 961 O O . ALA A 1 117 ? 15.951 -7.288 -14.249 1.00 88.56 117 ALA A O 1
ATOM 962 N N . GLU A 1 118 ? 17.768 -6.217 -15.045 1.00 89.00 118 GLU A N 1
ATOM 963 C CA . GLU A 1 118 ? 18.703 -7.336 -14.911 1.00 89.00 118 GLU A CA 1
ATOM 964 C C . GLU A 1 118 ? 18.914 -7.694 -13.432 1.00 89.00 118 GLU A C 1
ATOM 966 O O . GLU A 1 118 ? 18.845 -8.865 -13.059 1.00 89.00 118 GLU A O 1
ATOM 971 N N . ARG A 1 119 ? 19.091 -6.686 -12.565 1.00 93.00 119 ARG A N 1
ATOM 972 C CA . ARG A 1 119 ? 19.293 -6.888 -11.122 1.00 93.00 119 ARG A CA 1
ATOM 973 C C . ARG A 1 119 ? 18.037 -7.369 -10.392 1.00 93.00 119 ARG A C 1
ATOM 975 O O . ARG A 1 119 ? 18.129 -8.203 -9.496 1.00 93.00 119 ARG A O 1
ATOM 982 N N . GLU A 1 120 ? 16.870 -6.831 -10.741 1.00 94.06 120 GLU A N 1
ATOM 983 C CA . GLU A 1 120 ? 15.620 -6.997 -9.984 1.00 94.06 120 GLU A CA 1
ATOM 984 C C . GLU A 1 120 ? 14.521 -7.709 -10.788 1.00 94.06 120 GLU A C 1
ATOM 986 O O . GLU A 1 120 ? 13.323 -7.475 -10.593 1.00 94.06 120 GLU A O 1
ATOM 991 N N . ARG A 1 121 ? 14.913 -8.612 -11.692 1.00 90.62 121 ARG A N 1
ATOM 992 C CA . ARG A 1 121 ? 14.006 -9.311 -12.615 1.00 90.62 121 ARG A CA 1
ATOM 993 C C . ARG A 1 121 ? 12.802 -9.949 -11.918 1.00 90.62 121 ARG A C 1
ATOM 995 O O . ARG A 1 121 ? 11.655 -9.645 -12.252 1.00 90.62 121 ARG A O 1
ATOM 1002 N N . ASP A 1 122 ? 13.056 -10.795 -10.922 1.00 91.38 122 ASP A N 1
ATOM 1003 C CA . ASP A 1 122 ? 12.011 -11.530 -10.195 1.00 91.38 122 ASP A CA 1
ATOM 1004 C C . ASP A 1 122 ? 11.038 -10.594 -9.478 1.00 91.38 122 ASP A C 1
ATOM 1006 O O . ASP A 1 122 ? 9.836 -10.864 -9.397 1.00 91.38 122 ASP A O 1
ATOM 1010 N N . PHE A 1 123 ? 11.541 -9.459 -8.986 1.00 93.94 123 PHE A N 1
ATOM 1011 C CA . PHE A 1 123 ? 10.704 -8.447 -8.360 1.00 93.94 123 PHE A CA 1
ATOM 1012 C C . PHE A 1 123 ? 9.704 -7.874 -9.368 1.00 93.94 123 PHE A C 1
ATOM 1014 O O . PHE A 1 123 ? 8.503 -7.862 -9.097 1.00 93.94 123 PHE A O 1
ATOM 1021 N N . PHE A 1 124 ? 10.168 -7.451 -10.546 1.00 92.06 124 PHE A N 1
ATOM 1022 C CA . PHE A 1 124 ? 9.290 -6.878 -11.566 1.00 92.06 124 PHE A CA 1
ATOM 1023 C C . PHE A 1 124 ? 8.303 -7.900 -12.138 1.00 92.06 124 PHE A C 1
ATOM 1025 O O . PHE A 1 124 ? 7.159 -7.539 -12.427 1.00 92.06 124 PHE A O 1
ATOM 1032 N N . ILE A 1 125 ? 8.682 -9.178 -12.236 1.00 91.50 125 ILE A N 1
ATOM 1033 C CA . ILE A 1 125 ? 7.735 -10.262 -12.546 1.00 91.50 125 ILE A CA 1
ATOM 1034 C C . ILE A 1 125 ? 6.661 -10.349 -11.453 1.00 91.50 125 ILE A C 1
ATOM 1036 O O . ILE A 1 125 ? 5.468 -10.384 -11.757 1.00 91.50 125 ILE A O 1
ATOM 1040 N N . GLY A 1 126 ? 7.060 -10.310 -10.180 1.00 92.06 126 GLY A N 1
ATOM 1041 C CA . GLY A 1 126 ? 6.147 -10.340 -9.036 1.00 92.06 126 GLY A CA 1
ATOM 1042 C C . GLY A 1 126 ? 5.172 -9.157 -8.978 1.00 92.06 126 GLY A C 1
ATOM 1043 O O . GLY A 1 126 ? 4.031 -9.324 -8.540 1.00 92.06 126 GLY A O 1
ATOM 1044 N N . VAL A 1 127 ? 5.564 -7.978 -9.479 1.00 93.19 127 VAL A N 1
ATOM 1045 C CA . VAL A 1 127 ? 4.686 -6.792 -9.568 1.00 93.19 127 VAL A CA 1
ATOM 1046 C C . VAL A 1 127 ? 3.434 -7.061 -10.415 1.00 93.19 127 VAL A C 1
ATOM 1048 O O . VAL A 1 127 ? 2.393 -6.453 -10.158 1.00 93.19 127 VAL A O 1
ATOM 1051 N N . LYS A 1 128 ? 3.470 -8.026 -11.347 1.00 92.56 128 LYS A N 1
ATOM 1052 C CA . LYS A 1 128 ? 2.316 -8.403 -12.182 1.00 92.56 128 LYS A CA 1
ATOM 1053 C C . LYS A 1 128 ? 1.076 -8.735 -11.355 1.00 92.56 128 LYS A C 1
ATOM 1055 O O . LYS A 1 128 ? -0.023 -8.323 -11.710 1.00 92.56 128 LYS A O 1
ATOM 1060 N N . VAL A 1 129 ? 1.258 -9.409 -10.219 1.00 92.69 129 VAL A N 1
ATOM 1061 C CA . VAL A 1 129 ? 0.152 -9.766 -9.319 1.00 92.69 129 VAL A CA 1
ATOM 1062 C C . VAL A 1 129 ? -0.587 -8.515 -8.837 1.00 92.69 129 VAL A C 1
ATOM 1064 O O . VAL A 1 129 ? -1.813 -8.508 -8.761 1.00 92.69 129 VAL A O 1
ATOM 1067 N N . TYR A 1 130 ? 0.139 -7.431 -8.556 1.00 92.56 130 TYR A N 1
ATOM 1068 C CA . TYR A 1 130 ? -0.468 -6.169 -8.137 1.00 92.56 130 TYR A CA 1
ATOM 1069 C C . TYR A 1 130 ? -1.161 -5.444 -9.287 1.00 92.56 130 TYR A C 1
ATOM 1071 O O . TYR A 1 130 ? -2.211 -4.849 -9.063 1.00 92.56 130 TYR A O 1
ATOM 1079 N N . ILE A 1 131 ? -0.634 -5.529 -10.512 1.00 93.12 131 ILE A N 1
ATOM 1080 C CA . ILE A 1 131 ? -1.325 -5.015 -11.704 1.00 93.12 131 ILE A CA 1
ATOM 1081 C C . ILE A 1 131 ? -2.681 -5.696 -11.866 1.00 93.12 131 ILE A C 1
ATOM 1083 O O . ILE A 1 131 ? -3.694 -5.010 -11.993 1.00 93.12 131 ILE A O 1
ATOM 1087 N N . ASP A 1 132 ? -2.718 -7.026 -11.792 1.00 92.19 132 ASP A N 1
ATOM 1088 C CA . ASP A 1 132 ? -3.957 -7.793 -11.932 1.00 92.19 132 ASP A CA 1
ATOM 1089 C C . ASP A 1 132 ? -4.977 -7.408 -10.845 1.00 92.19 132 ASP A C 1
ATOM 1091 O O . ASP A 1 132 ? -6.166 -7.229 -11.125 1.00 92.19 132 ASP A O 1
ATOM 1095 N N . VAL A 1 133 ? -4.508 -7.205 -9.607 1.00 91.81 133 VAL A N 1
ATOM 1096 C CA . VAL A 1 133 ? -5.333 -6.700 -8.500 1.00 91.81 133 VAL A CA 1
ATOM 1097 C C . VAL A 1 133 ? -5.850 -5.289 -8.788 1.00 91.81 133 VAL A C 1
ATOM 1099 O O . VAL A 1 133 ? -7.045 -5.050 -8.631 1.00 91.81 133 VAL A O 1
ATOM 1102 N N . PHE A 1 134 ? -5.004 -4.363 -9.240 1.00 92.56 134 PHE A N 1
ATOM 1103 C CA . PHE A 1 134 ? -5.411 -2.981 -9.507 1.00 92.56 134 PHE A CA 1
ATOM 1104 C C . PHE A 1 134 ? -6.406 -2.855 -10.656 1.00 92.56 134 PHE A C 1
ATOM 1106 O O . PHE A 1 134 ? -7.330 -2.050 -10.558 1.00 92.56 134 PHE A O 1
ATOM 1113 N N . LEU A 1 135 ? -6.263 -3.666 -11.704 1.00 91.19 135 LEU A N 1
ATOM 1114 C CA . LEU A 1 135 ? -7.232 -3.731 -12.796 1.00 91.19 135 LEU A CA 1
ATOM 1115 C C . LEU A 1 135 ? -8.577 -4.281 -12.306 1.00 91.19 135 LEU A C 1
ATOM 1117 O O . LEU A 1 135 ? -9.631 -3.728 -12.618 1.00 91.19 135 LEU A O 1
ATOM 1121 N N . LYS A 1 136 ? -8.553 -5.339 -11.486 1.00 91.44 136 LYS A N 1
ATOM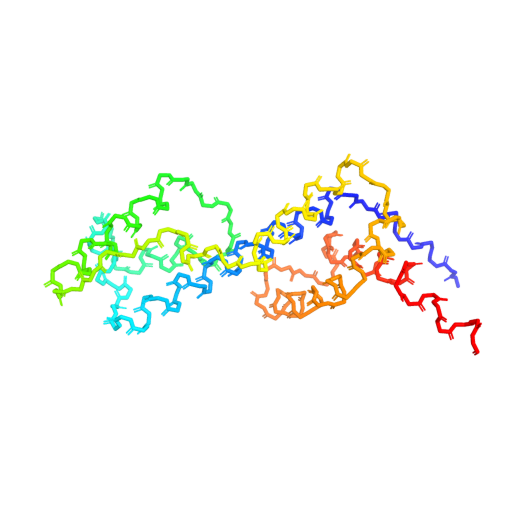 1122 C CA . LYS A 1 136 ? -9.764 -5.934 -10.904 1.00 91.44 136 LYS A CA 1
ATOM 1123 C C . LYS A 1 136 ? -10.483 -4.982 -9.945 1.00 91.44 136 LYS A C 1
ATOM 1125 O O . LYS A 1 136 ? -11.710 -4.927 -9.942 1.00 91.44 136 LYS A O 1
ATOM 1130 N N . GLU A 1 137 ? -9.730 -4.259 -9.123 1.00 88.31 137 GLU A N 1
ATOM 1131 C CA . GLU A 1 137 ? -10.251 -3.291 -8.152 1.00 88.31 137 GLU A CA 1
ATOM 1132 C C . GLU A 1 137 ? -10.583 -1.927 -8.787 1.00 88.31 137 GLU A C 1
ATOM 1134 O O . GLU A 1 137 ? -11.041 -1.035 -8.078 1.00 88.31 137 GLU A O 1
ATOM 1139 N N . GLN A 1 138 ? -10.385 -1.763 -10.104 1.00 86.00 138 GLN A N 1
ATOM 1140 C CA . GLN A 1 138 ? -10.590 -0.505 -10.839 1.00 86.00 138 GLN A CA 1
ATOM 1141 C C . GLN A 1 138 ? -9.777 0.671 -10.267 1.00 86.00 138 GLN A C 1
ATOM 1143 O O . GLN A 1 138 ? -10.174 1.831 -10.358 1.00 86.00 138 GLN A O 1
ATOM 1148 N N . VAL A 1 139 ? -8.619 0.367 -9.675 1.00 82.62 139 VAL A N 1
ATOM 1149 C CA . VAL A 1 139 ? -7.621 1.357 -9.246 1.00 82.62 139 VAL A CA 1
ATOM 1150 C C . VAL A 1 139 ? -6.892 1.929 -10.464 1.00 82.62 139 VAL A C 1
ATOM 1152 O O . VAL A 1 139 ? -6.578 3.116 -10.497 1.00 82.62 139 VAL A O 1
ATOM 1155 N N . TYR A 1 140 ? -6.657 1.080 -11.466 1.00 84.44 140 TYR A N 1
ATOM 1156 C CA . TYR A 1 140 ? -6.174 1.445 -12.794 1.00 84.44 140 TYR A CA 1
ATOM 1157 C C . TYR A 1 140 ? -7.075 0.826 -13.866 1.00 84.44 140 TYR A C 1
ATOM 1159 O O . TYR A 1 140 ? -7.760 -0.169 -13.623 1.00 84.44 140 TYR A O 1
ATOM 1167 N N . TYR A 1 141 ? -7.011 1.387 -15.070 1.00 83.06 141 TYR A N 1
ATOM 1168 C CA . TYR A 1 141 ? -7.553 0.795 -16.293 1.00 83.06 141 TYR A CA 1
ATOM 1169 C C . TYR A 1 141 ? -6.419 0.203 -17.137 1.00 83.06 141 TYR A C 1
ATOM 1171 O O . TYR A 1 141 ? -5.255 0.575 -16.983 1.00 83.06 141 TYR A O 1
ATOM 1179 N N . SER A 1 142 ? -6.736 -0.721 -18.045 1.00 79.38 142 SER A N 1
ATOM 1180 C CA . SER A 1 142 ? -5.730 -1.406 -18.875 1.00 79.38 142 SER A CA 1
ATOM 1181 C C . SER A 1 142 ? -4.914 -0.463 -19.764 1.00 79.38 142 SER A C 1
ATOM 1183 O O . SER A 1 142 ? -3.800 -0.796 -20.151 1.00 79.38 142 SER A O 1
ATOM 1185 N N . ASP A 1 143 ? -5.471 0.700 -20.088 1.00 83.62 143 ASP A N 1
ATOM 1186 C CA . ASP A 1 143 ? -4.878 1.770 -20.889 1.00 83.62 143 ASP A CA 1
ATOM 1187 C C . ASP A 1 143 ? -4.253 2.893 -20.038 1.00 83.62 143 ASP A C 1
ATOM 1189 O O . ASP A 1 143 ? -3.769 3.888 -20.579 1.00 83.62 143 ASP A O 1
ATOM 1193 N N . SER A 1 144 ? -4.228 2.745 -18.708 1.00 88.50 144 SER A N 1
ATOM 1194 C CA . SER A 1 144 ? -3.545 3.693 -17.823 1.00 88.50 144 SER A CA 1
ATOM 1195 C C . SER A 1 144 ? -2.043 3.701 -18.109 1.00 88.50 144 SER A C 1
ATOM 1197 O O . SER A 1 144 ? -1.436 2.651 -18.334 1.00 88.50 144 SER A O 1
ATOM 1199 N N . LYS A 1 145 ? -1.425 4.887 -18.077 1.00 90.38 145 LYS A N 1
ATOM 1200 C CA . LYS A 1 145 ? -0.010 5.083 -18.440 1.00 90.38 145 LYS A CA 1
ATOM 1201 C C . LYS A 1 145 ? 0.925 4.199 -17.620 1.00 90.38 145 LYS A C 1
ATOM 1203 O O . LYS A 1 145 ? 1.873 3.647 -18.160 1.00 90.38 145 LYS A O 1
ATOM 1208 N N . GLU A 1 146 ? 0.617 4.016 -16.344 1.00 91.12 146 GLU A N 1
ATOM 1209 C CA . GLU A 1 146 ? 1.342 3.172 -15.398 1.00 91.12 146 GLU A CA 1
ATOM 1210 C C . GLU A 1 146 ? 1.330 1.695 -15.810 1.00 91.12 146 GLU A C 1
ATOM 1212 O O . GLU A 1 146 ? 2.368 1.030 -15.807 1.00 91.12 146 GLU A O 1
ATOM 1217 N N . VAL A 1 147 ? 0.162 1.190 -16.216 1.00 88.75 147 VAL A N 1
ATOM 1218 C CA . VAL A 1 147 ? -0.012 -0.195 -16.671 1.00 88.75 147 VAL A CA 1
ATOM 1219 C C . VAL A 1 147 ? 0.702 -0.403 -18.004 1.00 88.75 147 VAL A C 1
ATOM 1221 O O . VAL A 1 147 ? 1.422 -1.389 -18.167 1.00 88.75 147 VAL A O 1
ATOM 1224 N N . LEU A 1 148 ? 0.568 0.544 -18.936 1.00 90.81 148 LEU A N 1
ATOM 1225 C CA . LEU A 1 148 ? 1.246 0.494 -20.232 1.00 90.81 148 LEU A CA 1
ATOM 1226 C C . LEU A 1 148 ? 2.772 0.580 -20.088 1.00 90.81 148 LEU A C 1
ATOM 1228 O O . LEU A 1 148 ? 3.487 -0.174 -20.749 1.00 90.81 148 LEU A O 1
ATOM 1232 N N . ALA A 1 149 ? 3.276 1.441 -19.200 1.00 89.12 149 ALA A N 1
ATOM 1233 C CA . ALA A 1 149 ? 4.701 1.560 -18.901 1.00 89.12 149 ALA A CA 1
ATOM 1234 C C . ALA A 1 149 ? 5.257 0.251 -18.326 1.00 89.12 149 ALA A C 1
ATOM 1236 O O . ALA A 1 149 ? 6.295 -0.227 -18.782 1.00 89.12 149 ALA A O 1
ATOM 1237 N N . TYR A 1 150 ? 4.540 -0.373 -17.386 1.00 91.69 150 TYR A N 1
ATOM 1238 C CA . TYR A 1 150 ? 4.910 -1.681 -16.849 1.00 91.69 150 TYR A CA 1
ATOM 1239 C C . TYR A 1 150 ? 4.922 -2.771 -17.925 1.00 91.69 150 TYR A C 1
ATOM 1241 O O . TYR A 1 150 ? 5.900 -3.504 -18.052 1.00 91.69 150 TYR A O 1
ATOM 1249 N N . GLN A 1 151 ? 3.869 -2.868 -18.740 1.00 90.38 151 GLN A N 1
ATOM 1250 C CA . GLN A 1 151 ? 3.791 -3.864 -19.810 1.00 90.38 151 GLN A CA 1
ATOM 1251 C C . GLN A 1 151 ? 4.919 -3.694 -20.834 1.00 90.38 151 GLN A C 1
ATOM 1253 O O . GLN A 1 151 ? 5.522 -4.684 -21.251 1.00 90.38 151 GLN A O 1
ATOM 1258 N N . ALA A 1 152 ? 5.233 -2.454 -21.215 1.00 88.19 152 ALA A N 1
ATOM 1259 C CA . ALA A 1 152 ? 6.347 -2.155 -22.104 1.00 88.19 152 ALA A CA 1
ATOM 1260 C C . ALA A 1 152 ? 7.698 -2.525 -21.469 1.00 88.19 152 ALA A C 1
ATOM 1262 O O . ALA A 1 152 ? 8.534 -3.125 -22.144 1.00 88.19 152 ALA A O 1
ATOM 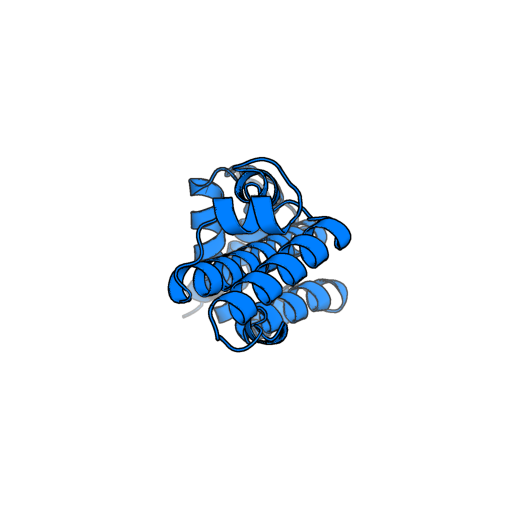1263 N N . PHE A 1 153 ? 7.884 -2.242 -20.175 1.00 87.38 153 PHE A N 1
ATOM 1264 C CA . PHE A 1 153 ? 9.080 -2.618 -19.420 1.00 87.38 153 PHE A CA 1
ATOM 1265 C C . PHE A 1 153 ? 9.284 -4.135 -19.368 1.00 87.38 153 PHE A C 1
ATOM 1267 O O . PHE A 1 153 ? 10.338 -4.618 -19.779 1.00 87.38 153 PHE A O 1
ATOM 1274 N N . ILE A 1 154 ? 8.263 -4.896 -18.953 1.00 90.19 154 ILE A N 1
ATOM 1275 C CA . ILE A 1 154 ? 8.320 -6.366 -18.926 1.00 90.19 154 ILE A CA 1
ATOM 1276 C C . ILE A 1 154 ? 8.633 -6.916 -20.314 1.00 90.19 154 ILE A C 1
ATOM 1278 O O . ILE A 1 154 ? 9.522 -7.757 -20.461 1.00 90.19 154 ILE A O 1
ATOM 1282 N N . LYS A 1 155 ? 7.931 -6.411 -21.336 1.00 88.44 155 LYS A N 1
ATOM 1283 C CA . LYS A 1 155 ? 8.091 -6.884 -22.708 1.00 88.44 155 LYS A CA 1
ATOM 1284 C C . LYS A 1 155 ? 9.525 -6.707 -23.208 1.00 88.44 155 LYS A C 1
ATOM 1286 O O . LYS A 1 155 ? 10.065 -7.624 -23.815 1.00 88.44 155 LYS A O 1
ATOM 1291 N N . ARG A 1 156 ? 10.105 -5.529 -22.967 1.00 86.00 156 ARG A N 1
ATOM 1292 C CA . ARG A 1 156 ? 11.402 -5.117 -23.515 1.00 86.00 156 ARG A CA 1
ATOM 1293 C C . ARG A 1 156 ? 12.593 -5.676 -22.744 1.00 86.00 156 ARG A C 1
ATOM 1295 O O . ARG A 1 156 ? 13.596 -5.993 -23.359 1.00 86.00 156 ARG A O 1
ATOM 1302 N N . TYR A 1 157 ? 12.502 -5.769 -21.419 1.00 83.00 157 TYR A N 1
ATOM 1303 C CA . TYR A 1 157 ? 13.675 -6.053 -20.584 1.00 83.00 157 TYR A CA 1
ATOM 1304 C C . TYR A 1 157 ? 13.609 -7.379 -19.828 1.00 83.00 157 TYR A C 1
ATOM 1306 O O . TYR A 1 157 ? 14.617 -7.806 -19.284 1.00 83.00 157 TYR A O 1
ATOM 1314 N N . ILE A 1 158 ? 12.446 -8.039 -19.773 1.00 80.81 158 ILE A N 1
ATOM 1315 C CA . ILE A 1 158 ? 12.276 -9.269 -18.980 1.00 80.81 158 ILE A CA 1
ATOM 1316 C C . ILE A 1 158 ? 11.916 -10.480 -19.846 1.00 80.81 158 ILE A C 1
ATOM 1318 O O . ILE A 1 158 ? 12.357 -11.589 -19.543 1.00 80.81 158 ILE A O 1
ATOM 1322 N N . THR A 1 159 ? 11.139 -10.291 -20.920 1.00 70.00 159 THR A N 1
ATOM 1323 C CA . THR A 1 159 ? 10.703 -11.389 -21.808 1.00 70.00 159 THR A CA 1
ATOM 1324 C C . THR A 1 159 ? 11.558 -11.594 -23.065 1.00 70.00 159 THR A C 1
ATOM 1326 O O . THR A 1 159 ? 11.311 -12.547 -23.795 1.00 70.00 159 THR A O 1
ATOM 1329 N N . GLU A 1 160 ? 12.551 -10.743 -23.355 1.00 54.69 160 GLU A N 1
ATOM 1330 C CA . GLU A 1 160 ? 13.387 -10.891 -24.567 1.00 54.69 160 GLU A CA 1
ATOM 1331 C C . GLU A 1 160 ? 14.476 -11.984 -24.470 1.00 54.69 160 GLU A C 1
ATOM 1333 O O . GLU A 1 160 ? 15.077 -12.320 -25.489 1.00 54.69 160 GLU A O 1
ATOM 1338 N N . GLU A 1 161 ? 14.671 -12.632 -23.314 1.00 50.47 161 GLU A N 1
ATOM 1339 C CA . GLU A 1 161 ? 15.623 -13.755 -23.181 1.00 50.47 161 GLU A CA 1
ATOM 1340 C C . GLU A 1 161 ? 15.101 -15.121 -23.673 1.00 50.47 161 GLU A C 1
ATOM 1342 O O . GLU A 1 161 ? 15.909 -16.009 -23.921 1.00 50.47 161 GLU A O 1
ATOM 1347 N N . ASP A 1 162 ? 13.801 -15.290 -23.950 1.00 48.16 162 ASP A N 1
ATOM 1348 C CA . ASP A 1 162 ? 13.256 -16.553 -24.502 1.00 48.16 162 ASP A CA 1
ATOM 1349 C C . ASP A 1 162 ? 13.465 -16.703 -26.028 1.00 48.16 162 ASP A C 1
ATOM 1351 O O . ASP A 1 162 ? 12.823 -17.526 -26.682 1.00 48.16 162 ASP A O 1
ATOM 1355 N N . ARG A 1 163 ? 14.329 -15.883 -26.646 1.00 45.34 163 ARG A N 1
ATOM 1356 C CA . ARG A 1 163 ? 14.636 -15.953 -28.091 1.00 45.34 163 ARG A CA 1
ATOM 1357 C C . ARG A 1 163 ? 16.080 -16.314 -28.433 1.00 45.34 163 ARG A C 1
ATOM 1359 O O . ARG A 1 163 ? 16.373 -16.428 -29.618 1.00 45.34 163 ARG A O 1
ATOM 1366 N N . ASN A 1 164 ? 16.949 -16.509 -27.439 1.00 41.38 164 ASN A N 1
ATOM 1367 C CA . ASN A 1 164 ? 18.361 -16.854 -27.651 1.00 41.38 164 ASN A CA 1
ATOM 1368 C C . ASN A 1 164 ? 18.832 -18.086 -26.849 1.00 41.38 164 ASN A C 1
ATOM 1370 O O . ASN A 1 164 ? 20.031 -18.228 -26.605 1.00 41.38 164 ASN A O 1
ATOM 1374 N N . VAL A 1 165 ? 17.913 -18.987 -26.483 1.00 40.53 165 VAL A N 1
ATOM 1375 C CA . VAL A 1 165 ? 18.232 -20.359 -26.041 1.00 40.53 165 VAL A CA 1
ATOM 1376 C C . VAL A 1 165 ? 17.589 -21.356 -26.992 1.00 40.53 165 VAL A C 1
ATOM 1378 O O . VAL A 1 165 ? 16.388 -21.175 -27.294 1.00 40.53 165 VAL A O 1
#

Organism: NCBI:txid1214604

Sequence (165 aa):
MSVCPPEINKSDLQKLLHKVVLKRFFDNWTKEIKENKILQVELSRAAGRNDGAFNKSFKNLEDIQITTFLRYWSALNNVLVEKGKKPLDFIRLLDHQTAKTLIIASELNIFEFQELAERERDFFIGVKVYIDVFLKEQVYYSDSKEVLAYQAFIKRYITEEDRNV

Radius of gyration: 19.01 Å; chains: 1; bounding box: 40×34×66 Å